Protein AF-A0A8T6VSK4-F1 (afdb_monomer_lite)

Radius of gyration: 14.52 Å; chains: 1; bounding box: 34×27×42 Å

Foldseek 3Di:
DCLVVQPAAPAPAEEEEQCAQVCCPPVVVNVDDPVVVQVVNVSSNYHYQDFDCSNFHCLPVVCVPDVPVNVVSVVVVVVRCVVSPHPYYDYD

Structure (mmCIF, N/CA/C/O backbone):
data_AF-A0A8T6VSK4-F1
#
_entry.id   AF-A0A8T6VSK4-F1
#
loop_
_atom_site.group_PDB
_atom_site.id
_atom_site.type_symbol
_atom_site.label_atom_id
_atom_site.label_alt_id
_atom_site.label_comp_id
_atom_site.label_asym_id
_atom_site.label_entity_id
_atom_site.label_seq_id
_atom_site.pdbx_PDB_ins_code
_atom_site.Cartn_x
_atom_site.Cartn_y
_atom_site.Cartn_z
_atom_site.occupancy
_atom_site.B_iso_or_equiv
_atom_site.auth_seq_id
_atom_site.auth_comp_id
_atom_site.auth_asym_id
_atom_site.auth_atom_id
_atom_site.pdbx_PDB_model_num
ATOM 1 N N . MET A 1 1 ? 2.773 10.045 20.918 1.00 66.88 1 MET A N 1
ATOM 2 C CA . MET A 1 1 ? 2.769 11.529 21.009 1.00 66.88 1 MET A CA 1
ATOM 3 C C . MET A 1 1 ? 1.887 12.210 19.952 1.00 66.88 1 MET A C 1
ATOM 5 O O . MET A 1 1 ? 1.228 13.185 20.282 1.00 66.88 1 MET A O 1
ATOM 9 N N . ILE A 1 2 ? 1.799 11.681 18.726 1.00 90.06 2 ILE A N 1
ATOM 10 C CA . ILE A 1 2 ? 0.975 12.219 17.621 1.00 90.06 2 ILE A CA 1
ATOM 11 C C . ILE A 1 2 ? -0.547 12.126 17.846 1.00 90.06 2 ILE A C 1
ATOM 13 O O . ILE A 1 2 ? -1.260 13.047 17.469 1.00 90.06 2 ILE A O 1
ATOM 17 N N . ARG A 1 3 ? -1.059 11.088 18.522 1.00 89.50 3 ARG A N 1
ATOM 18 C CA . ARG A 1 3 ? -2.512 10.885 18.727 1.00 89.50 3 ARG A CA 1
ATOM 19 C C . ARG A 1 3 ? -3.253 12.119 19.274 1.00 89.50 3 ARG A C 1
ATOM 21 O O . ARG A 1 3 ? -4.352 12.416 18.833 1.00 89.50 3 ARG A O 1
ATOM 28 N N . LYS A 1 4 ? -2.631 12.888 20.180 1.00 93.44 4 LYS A N 1
ATOM 29 C CA . LYS A 1 4 ? -3.210 14.121 20.761 1.00 93.44 4 LYS A CA 1
ATOM 30 C C . LYS A 1 4 ? -3.284 15.305 19.782 1.00 93.44 4 LYS A C 1
ATOM 32 O O . LYS A 1 4 ? -3.865 16.329 20.118 1.00 93.44 4 LYS A O 1
ATOM 37 N N . LYS A 1 5 ? -2.638 15.204 18.617 1.00 94.44 5 LYS A N 1
ATOM 38 C CA . LYS A 1 5 ? -2.610 16.230 17.563 1.00 94.44 5 LYS A CA 1
ATOM 39 C C . LYS A 1 5 ? -3.620 15.954 16.445 1.00 94.44 5 LYS A C 1
ATOM 41 O O . LYS A 1 5 ? -3.773 16.797 15.567 1.00 94.44 5 LYS A O 1
ATOM 46 N N . ILE A 1 6 ? -4.307 14.810 16.471 1.00 94.69 6 ILE A N 1
ATOM 47 C CA . ILE A 1 6 ? -5.356 14.484 15.502 1.00 94.69 6 ILE A CA 1
ATOM 48 C C . ILE A 1 6 ? -6.567 15.387 15.765 1.00 94.69 6 ILE A C 1
ATOM 50 O O . ILE A 1 6 ? -7.260 15.229 16.765 1.00 94.69 6 ILE A O 1
ATOM 54 N N . ALA A 1 7 ? -6.797 16.355 14.875 1.00 95.75 7 ALA A N 1
ATOM 55 C CA . ALA A 1 7 ? -7.927 17.283 14.968 1.00 95.75 7 ALA A CA 1
ATOM 56 C C . ALA A 1 7 ? -9.211 16.727 14.330 1.00 95.75 7 ALA A C 1
ATOM 58 O O . ALA A 1 7 ? -10.312 17.108 14.719 1.00 95.75 7 ALA A O 1
ATOM 59 N N . LYS A 1 8 ? -9.066 15.845 13.334 1.00 95.00 8 LYS A N 1
ATOM 60 C CA . LYS A 1 8 ? -10.165 15.190 12.617 1.00 95.00 8 LYS A CA 1
ATOM 61 C C . LYS A 1 8 ? -9.839 13.703 12.468 1.00 95.00 8 LYS A C 1
ATOM 63 O O . LYS A 1 8 ? -9.022 13.370 11.610 1.00 95.00 8 LYS A O 1
ATOM 68 N N . PRO A 1 9 ? -10.405 12.838 13.323 1.00 95.00 9 PRO A N 1
ATOM 69 C CA . PRO A 1 9 ? -10.237 11.398 13.199 1.00 95.00 9 PRO A CA 1
ATOM 70 C C . PRO A 1 9 ? -10.794 10.874 11.871 1.00 95.00 9 PRO A C 1
ATOM 72 O O . PRO A 1 9 ? -11.765 11.410 11.338 1.00 95.00 9 PRO A O 1
ATOM 75 N N . LEU A 1 10 ? -10.186 9.809 11.358 1.00 94.94 10 LEU A N 1
ATOM 76 C CA . LEU A 1 10 ? -10.615 9.068 10.171 1.00 94.94 10 LEU A CA 1
ATOM 77 C C . LEU A 1 10 ? -11.345 7.778 10.572 1.00 94.94 10 LEU A C 1
ATOM 79 O O . LEU A 1 10 ? -11.186 6.736 9.938 1.00 94.94 10 LEU A O 1
ATOM 83 N N . ASP A 1 11 ? -12.119 7.843 11.656 1.00 94.25 11 ASP A N 1
ATOM 84 C CA . ASP A 1 11 ? -12.776 6.684 12.255 1.00 94.25 11 ASP A CA 1
ATOM 85 C C . ASP A 1 11 ? -13.633 5.931 11.229 1.00 94.25 11 ASP A C 1
ATOM 87 O O . ASP A 1 11 ? -14.491 6.499 10.553 1.00 94.25 11 ASP A O 1
ATOM 91 N N . GLY A 1 12 ? -13.389 4.625 11.106 1.00 86.19 12 GLY A N 1
ATOM 92 C CA . GLY A 1 12 ? -14.132 3.750 10.194 1.00 86.19 12 GLY A CA 1
ATOM 93 C C . GLY A 1 12 ? -13.731 3.851 8.718 1.00 86.19 12 GLY A C 1
ATOM 94 O O . GLY A 1 12 ? -14.269 3.101 7.904 1.00 86.19 12 GLY A O 1
ATOM 95 N N . VAL A 1 13 ? -12.770 4.709 8.361 1.00 94.50 13 VAL A N 1
ATOM 96 C CA . VAL A 1 13 ? -12.246 4.807 6.992 1.00 94.50 13 VAL A CA 1
ATOM 97 C C . VAL A 1 13 ? -11.269 3.660 6.722 1.00 94.50 13 VAL A C 1
ATOM 99 O O . VAL A 1 13 ? -10.261 3.527 7.411 1.00 94.50 13 VAL A O 1
ATOM 102 N N . GLY A 1 14 ? -11.556 2.839 5.708 1.00 95.94 14 GLY A N 1
ATOM 103 C CA . GLY A 1 14 ? -10.665 1.772 5.241 1.00 95.94 14 GLY A CA 1
ATOM 104 C C . GLY A 1 14 ? -9.625 2.283 4.240 1.00 95.94 14 GLY A C 1
ATOM 105 O O . GLY A 1 14 ? -9.993 2.757 3.159 1.00 95.94 14 GLY A O 1
ATOM 106 N N . ILE A 1 15 ? -8.341 2.165 4.586 1.00 97.44 15 ILE A N 1
ATOM 107 C CA . ILE A 1 15 ? -7.203 2.655 3.797 1.00 97.44 15 ILE A CA 1
ATOM 108 C C . ILE A 1 15 ? -6.259 1.501 3.450 1.00 97.44 15 ILE A C 1
ATOM 110 O O . ILE A 1 15 ? -5.763 0.816 4.339 1.00 97.44 15 ILE A O 1
ATOM 114 N N . ALA A 1 16 ? -5.945 1.323 2.167 1.00 97.81 16 ALA A N 1
ATOM 115 C CA . ALA A 1 16 ? -4.828 0.482 1.739 1.00 97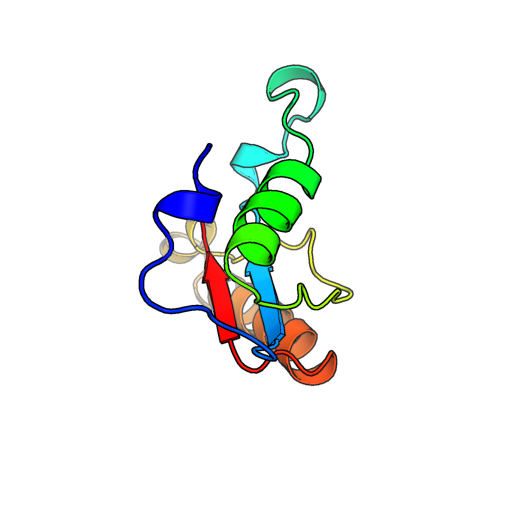.81 16 ALA A CA 1
ATOM 116 C C . ALA A 1 16 ? -3.533 1.303 1.641 1.00 97.81 16 ALA A C 1
ATOM 118 O O . ALA A 1 16 ? -3.528 2.418 1.117 1.00 97.81 16 ALA A O 1
ATOM 119 N N . ILE A 1 17 ? -2.415 0.743 2.104 1.00 97.19 17 ILE A N 1
ATOM 120 C CA . ILE A 1 17 ? -1.118 1.435 2.113 1.00 97.19 17 ILE A CA 1
ATOM 121 C C . ILE A 1 17 ? -0.248 0.959 0.947 1.00 97.19 17 ILE A C 1
ATOM 123 O O . ILE A 1 17 ? 0.013 -0.236 0.784 1.00 97.19 17 ILE A O 1
ATOM 127 N N . HIS A 1 18 ? 0.250 1.890 0.132 1.00 96.69 18 HIS A N 1
ATOM 128 C CA . HIS A 1 18 ? 1.407 1.671 -0.731 1.00 96.69 18 HIS A CA 1
ATOM 129 C C . HIS A 1 18 ? 2.683 2.077 0.018 1.00 96.69 18 HIS A C 1
ATOM 131 O O . HIS A 1 18 ? 3.045 3.246 0.031 1.00 96.69 18 HIS A O 1
ATOM 137 N N . TYR A 1 19 ? 3.383 1.099 0.600 1.00 95.12 19 TYR A N 1
ATOM 138 C CA . TYR A 1 19 ? 4.586 1.325 1.420 1.00 95.12 19 TYR A CA 1
ATOM 139 C C . TYR A 1 19 ? 5.794 1.889 0.651 1.00 95.12 19 TYR A C 1
ATOM 141 O O . TYR A 1 19 ? 6.724 2.392 1.266 1.00 95.12 19 TYR A O 1
ATOM 149 N N . GLY A 1 20 ? 5.812 1.778 -0.682 1.00 93.81 20 GLY A N 1
ATOM 150 C CA . GLY A 1 20 ? 6.975 2.129 -1.501 1.00 93.81 20 GLY A CA 1
ATOM 151 C C . GLY A 1 20 ? 8.076 1.066 -1.449 1.00 93.81 20 GLY A C 1
ATOM 152 O O . GLY A 1 20 ? 8.427 0.544 -0.397 1.00 93.81 20 GLY A O 1
ATOM 153 N N . CYS A 1 21 ? 8.643 0.706 -2.603 1.00 93.69 21 CYS A N 1
ATOM 154 C CA . CYS A 1 21 ? 9.656 -0.352 -2.664 1.00 93.69 21 CYS A CA 1
ATOM 155 C C . CYS A 1 21 ? 10.972 0.033 -1.976 1.00 93.69 21 CYS A C 1
ATOM 157 O O . CYS A 1 21 ? 11.551 -0.820 -1.317 1.00 93.69 21 CYS A O 1
ATOM 159 N N . HIS A 1 22 ? 11.421 1.285 -2.094 1.00 92.94 22 HIS A N 1
ATOM 160 C CA . HIS A 1 22 ? 12.687 1.751 -1.509 1.00 92.94 22 HIS A CA 1
ATOM 161 C C . HIS A 1 22 ? 12.635 1.946 0.009 1.00 92.94 22 HIS A C 1
ATOM 163 O O . HIS A 1 22 ? 13.681 2.033 0.639 1.00 92.94 22 HIS A O 1
ATOM 169 N N . LEU A 1 23 ? 11.439 2.003 0.603 1.00 91.69 23 LEU A N 1
ATOM 170 C CA . LEU A 1 23 ? 11.304 2.088 2.055 1.00 91.69 23 LEU A CA 1
ATOM 171 C C . LEU A 1 23 ? 11.560 0.735 2.727 1.00 91.69 23 LEU A C 1
ATOM 173 O O . LEU A 1 23 ? 12.094 0.688 3.824 1.00 91.69 23 LEU A O 1
ATOM 177 N N . ILE A 1 24 ? 11.167 -0.357 2.066 1.00 91.50 24 ILE A N 1
ATOM 178 C CA . ILE A 1 24 ? 11.188 -1.715 2.634 1.00 91.50 24 ILE A CA 1
ATOM 179 C C . ILE A 1 24 ? 12.231 -2.628 1.971 1.00 91.50 24 ILE A C 1
ATOM 181 O O . ILE A 1 24 ? 12.283 -3.824 2.271 1.00 91.50 24 ILE A O 1
ATOM 185 N N . ARG A 1 25 ? 12.999 -2.121 0.993 1.00 92.56 25 ARG A N 1
ATOM 186 C CA . ARG A 1 25 ? 14.014 -2.892 0.257 1.00 92.56 25 ARG A CA 1
ATOM 187 C C . ARG A 1 25 ? 15.267 -2.055 -0.030 1.00 92.56 25 ARG A C 1
ATOM 189 O O . ARG A 1 25 ? 15.121 -0.936 -0.518 1.00 92.56 25 ARG A O 1
ATOM 196 N N . PRO A 1 26 ? 16.469 -2.642 0.114 1.00 93.94 26 PRO A N 1
ATOM 197 C CA . PRO A 1 26 ? 16.726 -3.966 0.690 1.00 93.94 26 PRO A CA 1
ATOM 198 C C . PRO A 1 26 ? 16.531 -3.933 2.222 1.00 93.94 26 PRO A C 1
ATOM 200 O O . PRO A 1 26 ? 16.961 -2.999 2.894 1.00 93.94 26 PRO A O 1
ATOM 203 N N . GLY A 1 27 ? 15.774 -4.900 2.754 1.00 90.25 27 GLY A N 1
ATOM 204 C CA . GLY A 1 27 ? 15.211 -4.827 4.112 1.00 90.25 27 GLY A CA 1
ATOM 205 C C . GLY A 1 27 ? 16.257 -4.849 5.231 1.00 90.25 27 GLY A C 1
ATOM 206 O O . GLY A 1 27 ? 16.050 -4.242 6.275 1.00 90.25 27 GLY A O 1
ATOM 207 N N . ASP A 1 28 ? 17.389 -5.498 4.973 1.00 93.00 28 ASP A N 1
ATOM 208 C CA . ASP A 1 28 ? 18.587 -5.564 5.814 1.00 93.00 28 ASP A CA 1
ATOM 209 C C . ASP A 1 28 ? 19.348 -4.236 5.905 1.00 93.00 28 ASP A C 1
ATOM 211 O O . ASP A 1 28 ? 20.105 -4.034 6.847 1.00 93.00 28 ASP A O 1
ATOM 215 N N . VAL A 1 29 ? 19.138 -3.325 4.952 1.00 94.56 29 VAL A N 1
ATOM 216 C CA . VAL A 1 29 ? 19.730 -1.979 4.971 1.00 94.56 29 VAL A CA 1
ATOM 217 C C . VAL A 1 29 ? 18.747 -0.954 5.519 1.00 94.56 29 VAL A C 1
ATOM 219 O O . VAL A 1 29 ? 19.134 -0.070 6.274 1.00 94.56 29 VAL A O 1
ATOM 222 N N . THR A 1 30 ? 17.475 -1.038 5.119 1.00 92.38 30 THR A N 1
ATOM 223 C CA . THR A 1 30 ? 16.465 -0.055 5.536 1.00 92.38 30 THR A CA 1
ATOM 224 C C . THR A 1 30 ? 16.055 -0.220 6.994 1.00 92.38 30 THR A C 1
ATOM 226 O O . THR A 1 30 ? 15.624 0.753 7.602 1.00 92.38 30 THR A O 1
ATOM 229 N N . GLU A 1 31 ? 16.091 -1.457 7.512 1.00 91.44 31 GLU A N 1
ATOM 230 C CA . GLU A 1 31 ? 15.598 -1.854 8.845 1.00 91.44 31 GLU A CA 1
ATOM 231 C C . GLU A 1 31 ? 14.163 -1.374 9.169 1.00 91.44 31 GLU A C 1
ATOM 233 O O . GLU A 1 31 ? 13.701 -1.433 10.308 1.00 91.44 31 GLU A O 1
ATOM 238 N N . MET A 1 32 ? 13.418 -0.919 8.155 1.00 89.75 32 MET A N 1
ATOM 239 C CA . MET A 1 32 ? 12.096 -0.336 8.306 1.00 89.75 32 MET A CA 1
ATOM 240 C C . MET A 1 32 ? 11.035 -1.430 8.227 1.00 89.75 32 MET A C 1
ATOM 242 O O . MET A 1 32 ? 10.809 -2.040 7.177 1.00 89.75 32 MET A O 1
ATOM 246 N N . SER A 1 33 ? 10.338 -1.650 9.340 1.00 91.25 33 SER A N 1
ATOM 247 C CA . SER A 1 33 ? 9.162 -2.516 9.351 1.00 91.25 33 SER A CA 1
ATOM 248 C C . SER A 1 33 ? 7.975 -1.817 8.671 1.00 91.25 33 SER A C 1
ATOM 250 O O . SER A 1 33 ? 7.658 -0.682 9.041 1.00 91.25 33 SER A O 1
ATOM 252 N N . PRO A 1 34 ? 7.256 -2.484 7.744 1.00 89.88 34 PRO A N 1
ATOM 253 C CA . PRO A 1 34 ? 6.001 -1.975 7.187 1.00 89.88 34 PRO A CA 1
ATOM 254 C C . PRO A 1 34 ? 4.980 -1.580 8.265 1.00 89.88 34 PRO A C 1
ATOM 256 O O . PRO A 1 34 ? 4.273 -0.591 8.095 1.00 89.88 34 PRO A O 1
ATOM 259 N N . THR A 1 35 ? 4.983 -2.276 9.410 1.00 92.75 35 THR A N 1
ATOM 260 C CA . THR A 1 35 ? 4.054 -2.039 10.529 1.00 92.75 35 THR A CA 1
ATOM 261 C C . THR A 1 35 ? 4.129 -0.622 11.093 1.00 92.75 35 THR A C 1
ATOM 263 O O . THR A 1 35 ? 3.152 -0.129 11.641 1.00 92.75 35 THR A O 1
ATOM 266 N N . VAL A 1 36 ? 5.259 0.076 10.926 1.00 92.50 36 VAL A N 1
ATOM 267 C CA . VAL A 1 36 ? 5.390 1.476 11.356 1.00 92.50 36 VAL A CA 1
ATOM 268 C C . VAL A 1 36 ? 4.400 2.372 10.609 1.00 92.50 36 VAL A C 1
ATOM 270 O O . VAL A 1 36 ? 3.828 3.288 11.198 1.00 92.50 36 VAL A O 1
ATOM 273 N N . LEU A 1 37 ? 4.174 2.120 9.316 1.00 93.56 37 LEU A N 1
ATOM 274 C CA . LEU A 1 37 ? 3.191 2.875 8.538 1.00 93.56 37 LEU A CA 1
ATOM 275 C C . LEU A 1 37 ? 1.760 2.495 8.915 1.00 93.56 37 LEU A C 1
ATOM 277 O O . LEU A 1 37 ? 0.902 3.377 8.954 1.00 93.56 37 LEU A O 1
ATOM 281 N N . ASP A 1 38 ? 1.525 1.231 9.258 1.00 95.25 38 ASP A N 1
ATOM 282 C CA . ASP A 1 38 ? 0.223 0.768 9.738 1.00 95.25 38 ASP A CA 1
ATOM 283 C C . ASP A 1 38 ? -0.152 1.502 11.024 1.00 95.25 38 ASP A C 1
ATOM 285 O O . ASP A 1 38 ? -1.187 2.162 11.082 1.00 95.25 38 ASP A O 1
ATOM 289 N N . GLU A 1 39 ? 0.750 1.509 12.009 1.00 95.00 39 GLU A N 1
ATOM 290 C CA . GLU A 1 39 ? 0.560 2.203 13.284 1.00 95.00 39 GLU A CA 1
ATOM 291 C C . GLU A 1 39 ? 0.302 3.705 13.092 1.00 95.00 39 GLU A C 1
ATOM 293 O O . GLU A 1 39 ? -0.538 4.297 13.777 1.00 95.00 39 GLU A O 1
ATOM 298 N N . LEU A 1 40 ? 0.997 4.346 12.146 1.00 93.56 40 LEU A N 1
ATOM 299 C CA . LEU A 1 40 ? 0.788 5.761 11.830 1.00 93.56 40 LEU A CA 1
ATOM 300 C C . LEU A 1 40 ? -0.604 6.022 11.247 1.00 93.56 40 LEU A C 1
ATOM 302 O O . LEU A 1 40 ? -1.244 7.007 11.631 1.00 93.56 40 LEU A O 1
ATOM 306 N N . VAL A 1 41 ? -1.085 5.153 10.357 1.00 94.69 41 VAL A N 1
ATOM 307 C CA . VAL A 1 41 ? -2.439 5.242 9.798 1.00 94.69 41 VAL A CA 1
ATOM 308 C C . VAL A 1 41 ? -3.481 4.959 10.880 1.00 94.69 41 VAL A C 1
ATOM 310 O O . VAL A 1 41 ? -4.414 5.744 11.043 1.00 94.69 41 VAL A O 1
ATOM 313 N N . GLU A 1 42 ? -3.302 3.920 11.689 1.00 94.81 42 GLU A N 1
ATOM 314 C CA . GLU A 1 42 ? -4.230 3.543 12.762 1.00 94.81 42 GLU A CA 1
ATOM 315 C C . GLU A 1 42 ? -4.336 4.598 13.871 1.00 94.81 42 GLU A C 1
ATOM 317 O O . GLU A 1 42 ? -5.400 4.788 14.467 1.00 94.81 42 GLU A O 1
ATOM 322 N N . VAL A 1 43 ? -3.268 5.359 14.138 1.00 95.31 43 VAL A N 1
ATOM 323 C CA . VAL A 1 43 ? -3.314 6.500 15.068 1.00 95.31 43 VAL A CA 1
ATOM 324 C C . VAL A 1 43 ? -4.346 7.553 14.643 1.00 95.31 43 VAL A C 1
ATOM 326 O O . VAL A 1 43 ? -4.858 8.267 15.509 1.00 95.31 43 VAL A O 1
ATOM 329 N N . THR A 1 44 ? -4.677 7.644 13.352 1.00 94.75 44 THR A N 1
ATOM 330 C CA . THR A 1 44 ? -5.701 8.569 12.842 1.00 94.75 44 THR A CA 1
ATOM 331 C C . THR A 1 44 ? -7.136 8.102 13.099 1.00 94.75 44 THR A C 1
ATOM 333 O O . THR A 1 44 ? -8.046 8.909 12.937 1.00 94.75 44 THR A O 1
ATOM 336 N N . GLY A 1 45 ? -7.352 6.843 13.497 1.00 94.69 45 GLY A N 1
ATOM 337 C CA . GLY A 1 45 ? -8.679 6.215 13.594 1.00 94.69 45 GLY A CA 1
ATOM 338 C C . GLY A 1 45 ? -9.085 5.413 12.348 1.00 94.69 45 GLY A C 1
ATOM 339 O O . GLY A 1 45 ? -10.057 4.655 12.384 1.00 94.69 45 GLY A O 1
ATOM 340 N N . ALA A 1 46 ? -8.323 5.533 11.258 1.00 96.12 46 ALA A N 1
ATOM 341 C CA . ALA A 1 46 ? -8.504 4.711 10.067 1.00 96.12 46 ALA A CA 1
ATOM 342 C C . ALA A 1 46 ? -8.190 3.231 10.337 1.00 96.12 46 ALA A C 1
ATOM 344 O O . ALA A 1 46 ? -7.430 2.886 11.242 1.00 96.12 46 ALA A O 1
ATOM 345 N N . LYS A 1 47 ? -8.757 2.355 9.505 1.00 96.44 47 LYS A N 1
ATOM 346 C CA . LYS A 1 47 ? -8.449 0.923 9.472 1.00 96.44 47 LYS A CA 1
ATOM 347 C C . LYS A 1 47 ? -7.554 0.621 8.282 1.00 96.44 47 LYS A C 1
ATOM 349 O O . LYS A 1 47 ? -7.899 0.976 7.152 1.00 96.44 47 LYS A O 1
ATOM 354 N N . VAL A 1 48 ? -6.443 -0.064 8.526 1.00 97.00 48 VAL A N 1
ATOM 355 C CA . VAL A 1 48 ? -5.579 -0.556 7.452 1.00 97.00 48 VAL A CA 1
ATOM 356 C C . VAL A 1 48 ? -6.246 -1.758 6.789 1.00 97.00 48 VAL A C 1
ATOM 358 O O . VAL A 1 48 ? -6.674 -2.696 7.456 1.00 97.00 48 VAL A O 1
ATOM 361 N N . ILE A 1 49 ? -6.372 -1.704 5.466 1.00 97.75 49 ILE A N 1
ATOM 362 C CA . ILE A 1 49 ? -6.914 -2.786 4.648 1.00 97.75 49 ILE A CA 1
ATOM 363 C C . ILE A 1 49 ? -5.749 -3.570 4.056 1.00 97.75 49 ILE A C 1
ATOM 365 O O . I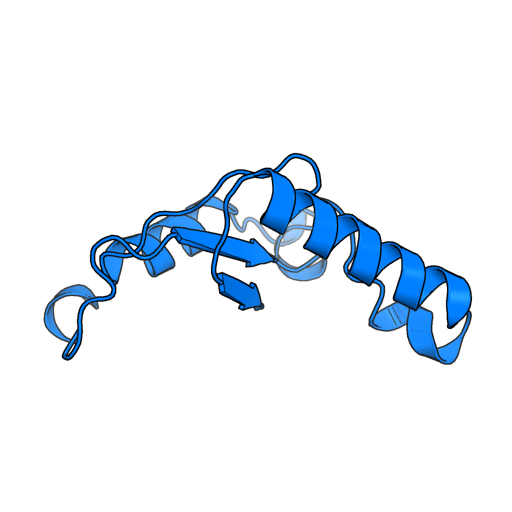LE A 1 49 ? -4.986 -3.051 3.236 1.00 97.75 49 ILE A O 1
ATOM 369 N N . GLU A 1 50 ? -5.627 -4.830 4.461 1.00 97.00 50 GLU A N 1
ATOM 370 C CA . GLU A 1 50 ? -4.687 -5.771 3.862 1.00 97.00 50 GLU A CA 1
ATOM 371 C C . GLU A 1 50 ? -5.134 -6.150 2.449 1.00 97.00 50 GLU A C 1
ATOM 373 O O . GLU A 1 50 ? -6.316 -6.370 2.191 1.00 97.00 50 GLU A O 1
ATOM 378 N N . TYR A 1 51 ? -4.185 -6.251 1.519 1.00 97.81 51 TYR A N 1
ATOM 379 C CA . TYR A 1 51 ? -4.470 -6.625 0.136 1.00 97.81 51 TYR A CA 1
ATOM 380 C C . TYR A 1 51 ? -3.336 -7.483 -0.450 1.00 97.81 51 TYR A C 1
ATOM 382 O O . TYR A 1 51 ? -2.164 -7.262 -0.123 1.00 97.81 51 TYR A O 1
ATOM 390 N N . PRO A 1 52 ? -3.639 -8.451 -1.339 1.00 98.06 52 PRO A N 1
ATOM 391 C CA . PRO A 1 52 ? -2.649 -9.410 -1.842 1.00 98.06 52 PRO A CA 1
ATOM 392 C C . PRO A 1 52 ? -1.386 -8.789 -2.458 1.00 98.06 52 PRO A C 1
ATOM 394 O O . PRO A 1 52 ? -0.275 -9.262 -2.219 1.00 98.06 52 PRO A O 1
ATOM 397 N N . LEU A 1 53 ? -1.526 -7.710 -3.234 1.00 97.50 53 LEU A N 1
ATOM 398 C CA . LEU A 1 53 ? -0.416 -7.105 -3.986 1.00 97.50 53 LEU A CA 1
ATOM 399 C C . LEU A 1 53 ? 0.327 -5.999 -3.214 1.00 97.50 53 LEU A C 1
ATOM 401 O O . LEU A 1 53 ? 0.934 -5.096 -3.805 1.00 97.50 53 LEU A O 1
ATOM 405 N N . TRP A 1 54 ? 0.338 -6.060 -1.880 1.00 95.38 54 TRP A N 1
ATOM 406 C CA . TRP A 1 54 ? 0.952 -5.014 -1.057 1.00 95.38 54 TRP A CA 1
ATOM 407 C C . TRP A 1 54 ? 2.447 -4.813 -1.308 1.00 95.38 54 TRP A C 1
ATOM 409 O O . TRP A 1 54 ? 2.917 -3.673 -1.362 1.00 95.38 54 TRP A O 1
ATOM 419 N N . LYS A 1 55 ? 3.171 -5.894 -1.618 1.00 94.25 55 LYS A N 1
ATOM 420 C CA . LYS A 1 55 ? 4.595 -5.873 -1.994 1.00 94.25 55 LYS A CA 1
ATOM 421 C C . LYS A 1 55 ? 4.863 -5.504 -3.461 1.00 94.25 55 LYS A C 1
ATOM 423 O O . LYS A 1 55 ? 6.032 -5.383 -3.838 1.00 94.25 55 LYS A O 1
ATOM 428 N N . GLN A 1 56 ? 3.843 -5.366 -4.310 1.00 95.62 56 GLN A N 1
ATOM 429 C CA . GLN A 1 56 ? 4.042 -5.060 -5.731 1.00 95.62 56 GLN A CA 1
ATOM 430 C C . GLN A 1 56 ? 4.515 -3.609 -5.934 1.00 95.62 56 GLN A C 1
ATOM 432 O O . GLN A 1 56 ? 4.071 -2.694 -5.234 1.00 95.62 56 GLN A O 1
ATOM 437 N N . CYS A 1 57 ? 5.411 -3.395 -6.902 1.00 95.69 57 CYS A N 1
ATOM 438 C CA . CYS A 1 57 ? 5.822 -2.060 -7.346 1.00 95.69 57 CYS A CA 1
ATOM 439 C C . CYS A 1 57 ? 4.630 -1.291 -7.946 1.00 95.69 57 CYS A C 1
ATOM 441 O O . CYS A 1 57 ? 3.753 -1.901 -8.551 1.00 95.69 57 CYS A O 1
ATOM 443 N N . CYS A 1 58 ? 4.602 0.038 -7.802 1.00 96.81 58 CYS A N 1
ATOM 444 C CA . CYS A 1 58 ? 3.597 0.887 -8.454 1.00 96.81 58 CYS A CA 1
ATOM 445 C C . CYS A 1 58 ? 3.888 1.155 -9.939 1.00 96.81 58 CYS A C 1
ATOM 447 O O . CYS A 1 58 ? 3.002 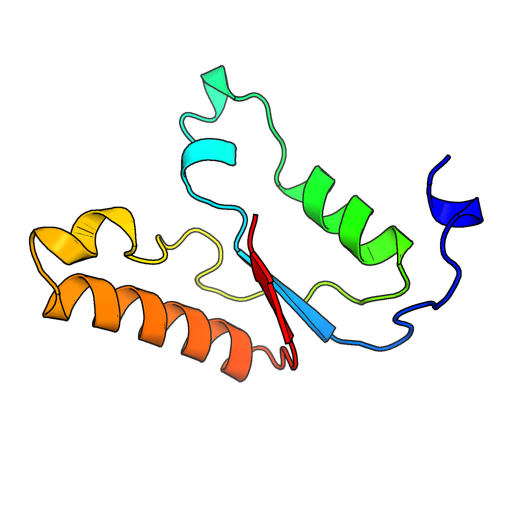1.620 -10.641 1.00 96.81 58 CYS A O 1
ATOM 449 N N . GLY A 1 59 ? 5.110 0.892 -10.414 1.00 97.25 59 GLY A N 1
ATOM 450 C CA . GLY A 1 59 ? 5.519 1.132 -11.802 1.00 97.25 59 GLY A CA 1
ATOM 451 C C . GLY A 1 59 ? 6.028 2.548 -12.098 1.00 97.25 59 GLY A C 1
ATOM 452 O O . GLY A 1 59 ? 6.548 2.768 -13.186 1.00 97.25 59 GLY A O 1
ATOM 453 N N . ALA A 1 60 ? 5.964 3.487 -11.146 1.00 96.44 60 ALA A N 1
ATOM 454 C CA . ALA A 1 60 ? 6.309 4.895 -11.379 1.00 96.44 60 ALA A CA 1
ATOM 455 C C . ALA A 1 60 ? 7.721 5.112 -11.960 1.00 96.44 60 ALA A C 1
ATOM 457 O O . ALA A 1 60 ? 7.897 5.927 -12.857 1.00 96.44 60 ALA A O 1
ATOM 458 N N . THR A 1 61 ? 8.723 4.360 -11.495 1.00 95.56 61 THR A N 1
ATOM 459 C CA . THR A 1 61 ? 10.110 4.480 -11.981 1.00 95.56 61 THR A CA 1
ATOM 460 C C . THR A 1 61 ? 10.352 3.815 -13.336 1.00 95.56 61 THR A C 1
ATOM 462 O O . THR A 1 61 ? 11.346 4.118 -13.987 1.00 95.56 61 THR A O 1
ATOM 465 N N . VAL A 1 62 ? 9.456 2.923 -13.768 1.00 97.25 62 VAL A N 1
ATOM 466 C CA . VAL A 1 62 ? 9.523 2.237 -15.071 1.00 97.25 62 VAL A CA 1
ATOM 467 C C . VAL A 1 62 ? 8.793 3.029 -16.155 1.00 97.25 62 VAL A C 1
ATOM 469 O O . VAL A 1 62 ? 9.111 2.876 -17.328 1.00 97.25 62 VAL A O 1
ATOM 472 N N . LEU A 1 63 ? 7.885 3.930 -15.767 1.00 97.88 63 LEU A N 1
ATOM 473 C CA . LEU A 1 63 ? 7.094 4.772 -16.665 1.00 97.88 63 LEU A CA 1
ATOM 474 C C . LEU A 1 63 ? 7.879 5.412 -17.831 1.00 97.88 63 LEU A C 1
ATOM 476 O O . LEU A 1 63 ? 7.393 5.315 -18.952 1.00 97.88 63 LEU A O 1
ATOM 480 N N . PRO A 1 64 ? 9.072 6.020 -17.640 1.00 98.06 64 PRO A N 1
ATOM 481 C CA . PRO A 1 64 ? 9.805 6.634 -18.754 1.00 98.06 64 PRO A CA 1
ATOM 482 C C . PRO A 1 64 ? 10.445 5.627 -19.726 1.00 98.06 64 PRO A C 1
ATOM 484 O O . PRO A 1 64 ? 10.949 6.037 -20.767 1.00 98.06 64 PRO A O 1
ATOM 487 N N . VAL A 1 65 ? 10.480 4.338 -19.380 1.00 98.25 65 VAL A N 1
ATOM 488 C CA . VAL A 1 65 ? 11.106 3.269 -20.176 1.00 98.25 65 VAL A CA 1
ATOM 489 C C . VAL A 1 65 ? 10.052 2.392 -20.850 1.00 98.25 65 VAL A C 1
ATOM 491 O O . VAL A 1 65 ? 10.192 2.058 -22.022 1.00 98.25 65 VAL A O 1
ATOM 494 N N . ASP A 1 66 ? 9.010 2.014 -20.109 1.00 98.44 66 ASP A N 1
ATOM 495 C CA . ASP A 1 66 ? 7.920 1.153 -20.570 1.00 98.44 66 ASP A CA 1
ATOM 496 C C . ASP A 1 66 ? 6.610 1.5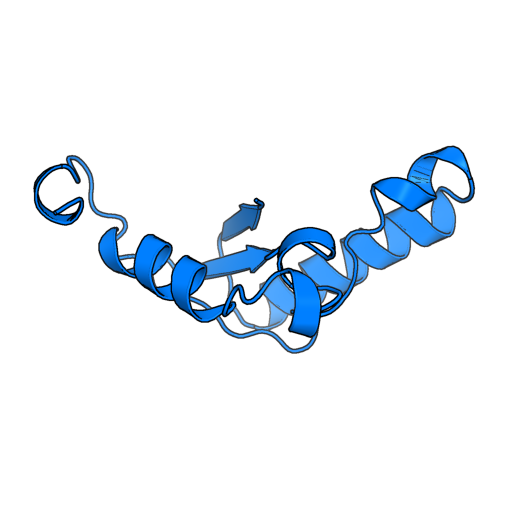89 -19.897 1.00 98.44 66 ASP A C 1
ATOM 498 O O . ASP A 1 66 ? 6.285 1.205 -18.765 1.00 98.44 66 ASP A O 1
ATOM 502 N N . GLU A 1 67 ? 5.868 2.441 -20.602 1.00 98.44 67 GLU A N 1
ATOM 503 C CA . GLU A 1 67 ? 4.611 3.014 -20.126 1.00 98.44 67 GLU A CA 1
ATOM 504 C C . GLU A 1 67 ? 3.524 1.944 -19.944 1.00 98.44 67 GLU A C 1
ATOM 506 O O . GLU A 1 67 ? 2.846 1.914 -18.914 1.00 98.44 67 GLU A O 1
ATOM 511 N N . ASP A 1 68 ? 3.400 1.004 -20.884 1.00 98.56 68 ASP A N 1
ATOM 512 C CA . ASP A 1 68 ? 2.391 -0.057 -20.829 1.00 98.56 68 ASP A CA 1
ATOM 513 C C . ASP A 1 68 ? 2.593 -0.969 -19.616 1.00 98.56 68 ASP A C 1
ATOM 515 O O . ASP A 1 68 ? 1.634 -1.378 -18.946 1.00 98.56 68 ASP A O 1
ATOM 519 N N . LEU A 1 69 ? 3.843 -1.309 -19.299 1.00 98.44 69 LEU A N 1
ATOM 520 C CA . LEU A 1 69 ? 4.171 -2.038 -18.082 1.00 98.44 69 LEU A CA 1
ATOM 521 C C . LEU A 1 69 ? 3.874 -1.207 -16.831 1.00 98.44 69 LEU A C 1
ATOM 523 O O . LEU A 1 69 ? 3.227 -1.718 -15.913 1.00 98.44 69 LEU A O 1
ATOM 527 N N . ALA A 1 70 ? 4.297 0.056 -16.787 1.00 98.44 70 ALA A N 1
ATOM 528 C CA . ALA A 1 70 ? 4.078 0.923 -15.633 1.00 98.44 70 ALA A CA 1
ATOM 529 C C . ALA A 1 70 ? 2.585 1.078 -15.301 1.00 98.44 70 ALA A C 1
ATOM 531 O O . ALA A 1 70 ? 2.172 0.869 -14.156 1.00 98.44 70 ALA A O 1
ATOM 532 N N . ILE A 1 71 ? 1.755 1.345 -16.313 1.00 98.44 71 ILE A N 1
ATOM 533 C CA . ILE A 1 71 ? 0.305 1.486 -16.158 1.00 98.44 71 ILE A CA 1
ATOM 534 C C . ILE A 1 71 ? -0.352 0.156 -15.771 1.00 98.44 71 ILE A C 1
ATOM 536 O O . ILE A 1 71 ? -1.270 0.139 -14.946 1.00 98.44 71 ILE A O 1
ATOM 540 N N . ARG A 1 72 ? 0.111 -0.985 -16.306 1.00 98.56 72 ARG A N 1
ATOM 541 C CA . ARG A 1 72 ? -0.352 -2.312 -15.854 1.00 98.56 72 ARG A CA 1
ATOM 542 C C . ARG A 1 72 ? -0.076 -2.547 -14.371 1.00 98.56 72 ARG A C 1
ATOM 544 O O . ARG A 1 72 ? -1.009 -2.921 -13.665 1.00 98.56 72 ARG A O 1
ATOM 551 N N . LEU A 1 73 ? 1.138 -2.271 -13.893 1.00 98.38 73 LEU A N 1
ATOM 552 C CA . LEU A 1 73 ? 1.505 -2.454 -12.484 1.00 98.38 73 LEU A CA 1
ATOM 553 C C . LEU A 1 73 ? 0.654 -1.585 -11.549 1.00 98.38 73 LEU A C 1
ATOM 555 O O . LEU A 1 73 ? 0.117 -2.089 -10.561 1.00 98.38 73 LEU A O 1
ATOM 559 N N . ALA A 1 74 ? 0.480 -0.301 -11.881 1.00 97.50 74 ALA A N 1
ATOM 560 C CA . ALA A 1 74 ? -0.370 0.604 -11.112 1.00 97.50 74 ALA A CA 1
ATOM 561 C C . ALA A 1 74 ? -1.823 0.104 -11.057 1.00 97.50 74 ALA A C 1
ATOM 563 O O . ALA A 1 74 ? -2.420 0.026 -9.981 1.00 97.50 74 ALA A O 1
ATOM 564 N N . ARG A 1 75 ? -2.380 -0.290 -12.209 1.00 98.12 75 ARG A N 1
ATOM 565 C CA . ARG A 1 75 ? -3.745 -0.819 -12.319 1.00 98.12 75 ARG A CA 1
ATOM 566 C C . ARG A 1 75 ? -3.945 -2.092 -11.506 1.00 98.12 75 ARG A C 1
ATOM 568 O O . ARG A 1 75 ? -4.929 -2.171 -10.777 1.00 98.12 75 ARG A O 1
ATOM 575 N N . ASP A 1 76 ? -3.059 -3.079 -11.630 1.00 98.50 76 ASP A N 1
ATOM 576 C CA . ASP A 1 76 ? -3.200 -4.351 -10.912 1.00 98.50 76 ASP A CA 1
ATOM 577 C C . ASP A 1 76 ? -3.163 -4.130 -9.399 1.00 98.50 76 ASP A C 1
ATOM 579 O O . ASP A 1 76 ? -3.996 -4.672 -8.667 1.00 98.50 76 ASP A O 1
ATOM 583 N N . LYS A 1 77 ? -2.264 -3.257 -8.935 1.00 98.12 77 LYS A N 1
ATOM 584 C CA . LYS A 1 77 ? -2.169 -2.905 -7.522 1.00 98.12 77 LYS A CA 1
ATOM 585 C C . LYS A 1 77 ? -3.433 -2.203 -7.019 1.00 98.12 77 LYS A C 1
ATOM 587 O O . LYS A 1 77 ? -3.987 -2.619 -6.003 1.00 98.12 77 LYS A O 1
ATOM 592 N N . LEU A 1 78 ? -3.924 -1.188 -7.735 1.00 97.69 78 LEU A N 1
ATOM 593 C CA . LEU A 1 78 ? -5.164 -0.485 -7.379 1.00 97.69 78 LEU A CA 1
ATOM 594 C C . LEU A 1 78 ? -6.383 -1.415 -7.414 1.00 97.69 78 LEU A C 1
ATOM 596 O O . LEU A 1 78 ? -7.247 -1.324 -6.544 1.00 97.69 78 LEU A O 1
ATOM 600 N N . ARG A 1 79 ? -6.445 -2.342 -8.380 1.00 98.38 79 ARG A N 1
ATOM 601 C CA . ARG A 1 79 ? -7.499 -3.362 -8.438 1.00 98.38 79 ARG A CA 1
ATOM 602 C C . ARG A 1 79 ? -7.456 -4.259 -7.203 1.00 98.38 79 ARG A C 1
ATOM 604 O O . ARG A 1 79 ? -8.488 -4.429 -6.568 1.00 98.38 79 ARG A O 1
ATOM 611 N N . SER A 1 80 ? -6.275 -4.743 -6.816 1.00 98.50 80 SER A N 1
ATOM 612 C CA . SER A 1 80 ? -6.103 -5.561 -5.609 1.00 98.50 80 SER A CA 1
ATOM 613 C C . SER A 1 80 ? -6.528 -4.826 -4.332 1.00 98.50 80 SER A C 1
ATOM 615 O O . SER A 1 80 ? -7.171 -5.431 -3.480 1.00 98.50 80 SER A O 1
ATOM 617 N N . MET A 1 81 ? -6.227 -3.527 -4.208 1.00 98.19 81 MET A N 1
ATOM 618 C CA . MET A 1 81 ? -6.696 -2.703 -3.083 1.00 98.19 81 MET A CA 1
ATOM 619 C C . MET A 1 81 ? -8.225 -2.586 -3.068 1.00 98.19 81 MET A C 1
ATOM 621 O O . MET A 1 81 ? -8.859 -2.764 -2.029 1.00 98.19 81 MET A O 1
ATOM 625 N N . LYS A 1 82 ? -8.825 -2.310 -4.231 1.00 97.50 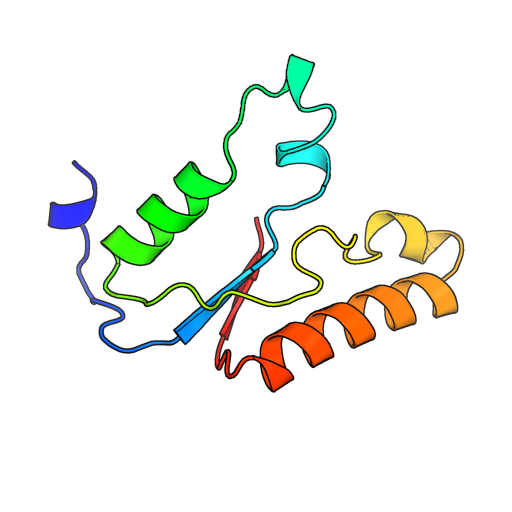82 LYS A N 1
ATOM 626 C CA . LYS A 1 82 ? -10.276 -2.159 -4.375 1.00 97.50 82 LYS A CA 1
ATOM 627 C C . LYS A 1 82 ? -11.020 -3.461 -4.075 1.00 97.50 82 LYS A C 1
ATOM 629 O O . LYS A 1 82 ? -12.026 -3.434 -3.376 1.00 97.50 82 LYS A O 1
ATOM 634 N N . GLU A 1 83 ? -10.533 -4.589 -4.585 1.00 98.31 83 GLU A N 1
ATOM 635 C CA . GLU A 1 83 ? -11.109 -5.921 -4.346 1.00 98.31 83 GLU A CA 1
ATOM 636 C C . GLU A 1 83 ? -11.030 -6.331 -2.870 1.00 98.31 83 GLU A C 1
ATOM 638 O O . GLU A 1 83 ? -11.922 -7.018 -2.382 1.00 98.31 83 GLU A O 1
ATOM 643 N N . ALA A 1 84 ? -10.019 -5.852 -2.139 1.00 98.00 84 ALA A N 1
ATOM 644 C CA . ALA A 1 84 ? -9.910 -6.026 -0.692 1.00 98.00 84 ALA A CA 1
ATOM 645 C C . ALA A 1 84 ? -10.835 -5.096 0.123 1.00 98.00 84 ALA A C 1
ATOM 647 O O . ALA A 1 84 ? -10.882 -5.189 1.347 1.00 98.00 84 ALA A O 1
ATOM 648 N N . GLY A 1 85 ? -11.583 -4.199 -0.532 1.00 96.12 85 GLY A N 1
ATOM 649 C CA . GLY A 1 85 ? -12.533 -3.294 0.119 1.00 96.12 85 GLY A CA 1
ATOM 650 C C . GLY A 1 85 ? -11.947 -1.951 0.560 1.00 96.12 85 GLY A C 1
ATOM 651 O O . GLY A 1 85 ? -12.589 -1.232 1.327 1.00 96.12 85 GLY A O 1
ATOM 652 N N . ALA A 1 86 ? -10.755 -1.577 0.087 1.00 96.75 86 ALA A N 1
ATOM 653 C CA . ALA A 1 86 ? -10.199 -0.257 0.364 1.00 96.75 86 ALA A CA 1
ATOM 654 C C . ALA A 1 86 ? -10.988 0.840 -0.368 1.00 96.75 86 ALA A C 1
ATOM 656 O O . ALA A 1 86 ? -11.211 0.763 -1.578 1.00 96.75 86 ALA A O 1
ATOM 657 N N . ILE A 1 87 ? -11.381 1.882 0.369 1.00 92.62 87 ILE A N 1
ATOM 658 C CA . ILE A 1 87 ? -12.060 3.065 -0.189 1.00 92.62 87 ILE A CA 1
ATOM 659 C C . ILE A 1 87 ? -11.029 4.137 -0.555 1.00 92.62 87 ILE A C 1
ATOM 661 O O . ILE A 1 87 ? -11.203 4.865 -1.532 1.00 92.62 87 ILE A O 1
ATOM 665 N N . PHE A 1 88 ? -9.929 4.196 0.196 1.00 95.44 88 PHE A N 1
ATOM 666 C CA . PHE A 1 88 ? -8.807 5.087 -0.064 1.00 95.44 88 PHE A CA 1
ATOM 667 C C . PHE A 1 88 ? -7.502 4.302 -0.160 1.00 95.44 88 PHE A C 1
ATOM 669 O O . PHE A 1 88 ? -7.331 3.257 0.470 1.00 95.44 88 PHE A O 1
ATOM 676 N N . ALA A 1 89 ? -6.562 4.848 -0.925 1.00 95.31 89 ALA A N 1
ATOM 677 C CA . ALA A 1 89 ? -5.174 4.425 -0.915 1.00 95.31 89 ALA A CA 1
ATOM 678 C C . ALA A 1 89 ? -4.315 5.581 -0.399 1.00 95.31 89 ALA A C 1
ATOM 680 O O . ALA A 1 89 ? -4.525 6.728 -0.795 1.00 95.31 89 ALA A O 1
ATOM 681 N N . THR A 1 90 ? -3.350 5.278 0.463 1.00 93.75 90 THR A N 1
ATOM 682 C CA . THR A 1 90 ? -2.285 6.214 0.832 1.00 93.75 90 THR A CA 1
ATOM 683 C C . THR A 1 90 ? -0.961 5.753 0.235 1.00 93.75 90 THR A C 1
ATOM 685 O O . THR A 1 90 ? -0.739 4.556 0.033 1.00 93.75 90 THR A O 1
ATOM 688 N N . VAL A 1 91 ? -0.098 6.710 -0.080 1.00 86.31 91 VAL A N 1
ATOM 689 C CA . VAL A 1 91 ? 1.197 6.509 -0.733 1.00 86.31 91 VAL A CA 1
ATOM 690 C C . VAL A 1 91 ? 2.244 7.222 0.118 1.00 86.31 91 VAL A C 1
ATOM 692 O O . VAL A 1 91 ? 1.951 8.293 0.651 1.00 86.31 91 VAL A O 1
ATOM 695 N N . VAL A 1 92 ? 3.421 6.614 0.273 1.00 72.25 92 VAL A N 1
ATOM 696 C CA . VAL A 1 92 ? 4.602 7.279 0.853 1.00 72.25 92 VAL A CA 1
ATOM 697 C C . VAL A 1 92 ? 5.208 8.243 -0.157 1.00 72.25 92 VAL A C 1
ATOM 699 O O . VAL A 1 92 ? 5.325 7.838 -1.337 1.00 72.25 92 VAL A O 1
#

Sequence (92 aa):
MIRKKIAKPLDGVGIAIHYGCHLIRPGDVTEMSPTVLDELVEVTGAKVI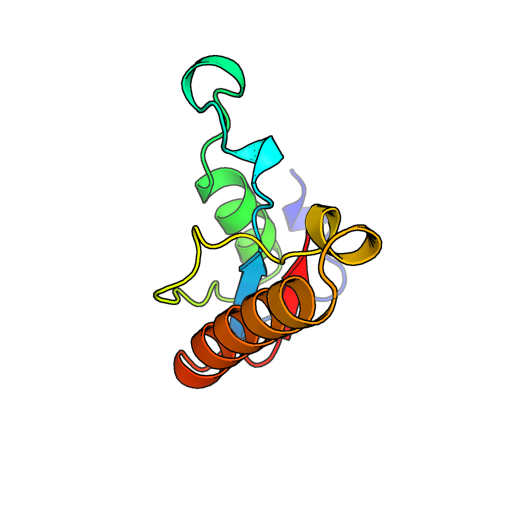EYPLWKQCCGATVLPVDEDLAIRLARDKLRSMKEAGAIFATVV

pLDDT: mean 94.73, std 4.67, range [66.88, 98.56]

Secondary structure (DSSP, 8-state):
-GGGG-SS--TT-EEEEE--HHHHSSHHHH---THHHHHHHHTTTPEE---TTTTS--STTTTTT-HHHHHHHHHHHHHHHHHTT-SEEEE-